Protein AF-A0ABD0RIC8-F1 (afdb_monomer)

pLDDT: mean 79.2, std 15.8, range [41.44, 94.81]

Structure (mmCIF, N/CA/C/O backbone):
data_AF-A0ABD0RIC8-F1
#
_entry.id   AF-A0ABD0RIC8-F1
#
loop_
_atom_site.group_PDB
_atom_site.id
_atom_site.type_symbol
_atom_site.label_atom_id
_atom_site.label_alt_id
_atom_site.label_comp_id
_atom_site.label_asym_id
_atom_site.label_entity_id
_atom_site.label_seq_id
_atom_site.pdbx_PDB_ins_code
_atom_site.Cartn_x
_atom_site.Cartn_y
_atom_site.Cartn_z
_atom_site.occupancy
_atom_site.B_iso_or_equiv
_atom_site.auth_seq_id
_atom_site.auth_comp_id
_atom_site.auth_asym_id
_atom_site.auth_atom_id
_atom_site.pdbx_PDB_model_num
ATOM 1 N N . GLY A 1 1 ? 30.528 -53.469 5.461 1.00 41.44 1 GLY A N 1
ATOM 2 C CA . GLY A 1 1 ? 29.804 -52.352 6.082 1.00 41.44 1 GLY A CA 1
ATOM 3 C C . GLY A 1 1 ? 29.341 -51.463 4.965 1.00 41.44 1 GLY A C 1
ATOM 4 O O . GLY A 1 1 ? 30.180 -50.984 4.223 1.00 41.44 1 GLY A O 1
ATOM 5 N N . THR A 1 2 ? 28.037 -51.362 4.757 1.00 42.50 2 THR A N 1
ATOM 6 C CA . THR A 1 2 ? 27.454 -50.457 3.765 1.00 42.50 2 THR A CA 1
ATOM 7 C C . THR A 1 2 ? 26.945 -49.245 4.526 1.00 42.50 2 THR A C 1
ATOM 9 O O . THR A 1 2 ? 26.012 -49.362 5.318 1.00 42.50 2 THR A O 1
ATOM 12 N N . GLU A 1 3 ? 27.630 -48.119 4.352 1.00 46.31 3 GLU A N 1
ATOM 13 C CA . GLU A 1 3 ? 27.246 -46.825 4.905 1.00 46.31 3 GLU A CA 1
ATOM 14 C C . GLU A 1 3 ? 25.961 -46.352 4.216 1.00 46.31 3 GLU A C 1
ATOM 16 O O . GLU A 1 3 ? 25.922 -46.142 3.002 1.00 46.31 3 GLU A O 1
ATOM 21 N N . PHE A 1 4 ? 24.891 -46.237 5.000 1.00 49.22 4 PHE A N 1
ATOM 22 C CA . PHE A 1 4 ? 23.639 -45.626 4.582 1.00 49.22 4 PHE A CA 1
ATOM 23 C C . PHE A 1 4 ? 23.833 -44.112 4.608 1.00 49.22 4 PHE A C 1
ATOM 25 O O . PHE A 1 4 ? 24.014 -43.507 5.663 1.00 49.22 4 PHE A O 1
ATOM 32 N N . LYS A 1 5 ? 23.863 -43.523 3.414 1.00 58.06 5 LYS A N 1
ATOM 33 C CA . LYS A 1 5 ? 23.981 -42.087 3.195 1.00 58.06 5 LYS A CA 1
ATOM 34 C C . LYS A 1 5 ? 22.674 -41.421 3.631 1.00 58.06 5 LYS A C 1
ATOM 36 O O . LYS A 1 5 ? 21.603 -41.849 3.206 1.00 58.06 5 LYS A O 1
ATOM 41 N N . GLY A 1 6 ? 22.814 -40.434 4.515 1.00 52.38 6 GLY A N 1
ATOM 42 C CA . GLY A 1 6 ? 21.736 -39.690 5.154 1.00 52.38 6 GLY A CA 1
ATOM 43 C C . GLY A 1 6 ? 20.692 -39.181 4.169 1.00 52.38 6 GLY A C 1
ATOM 44 O O . GLY A 1 6 ? 21.013 -38.731 3.069 1.00 52.38 6 GLY A O 1
ATOM 45 N N . GLY A 1 7 ? 19.444 -39.290 4.598 1.00 56.59 7 GLY A N 1
ATOM 46 C CA . GLY A 1 7 ? 18.300 -38.705 3.939 1.00 56.59 7 GLY A CA 1
ATOM 47 C C . GLY A 1 7 ? 17.522 -37.871 4.942 1.00 56.59 7 GLY A C 1
ATOM 48 O O . GLY A 1 7 ? 17.377 -38.271 6.098 1.00 56.59 7 GLY A O 1
ATOM 49 N N . VAL A 1 8 ? 16.964 -36.791 4.403 1.00 52.38 8 VAL A N 1
ATOM 50 C CA . VAL A 1 8 ? 15.914 -35.936 4.962 1.00 52.38 8 VAL A CA 1
ATOM 51 C C . VAL A 1 8 ? 16.400 -34.793 5.858 1.00 52.38 8 VAL A C 1
ATOM 53 O O . VAL A 1 8 ? 16.106 -34.749 7.044 1.00 52.38 8 VAL A O 1
ATOM 56 N N . GLU A 1 9 ? 17.072 -33.833 5.224 1.00 53.25 9 GLU A N 1
ATOM 57 C CA . GLU A 1 9 ? 17.050 -32.408 5.588 1.00 53.25 9 GLU A CA 1
ATOM 58 C C . GLU A 1 9 ? 16.898 -31.616 4.274 1.00 53.25 9 GLU A C 1
ATOM 60 O O . GLU A 1 9 ? 17.853 -31.100 3.710 1.00 53.25 9 GLU A O 1
ATOM 65 N N . GLU A 1 10 ? 15.692 -31.663 3.709 1.00 47.66 10 GLU A N 1
ATOM 66 C CA . GLU A 1 10 ? 15.188 -30.766 2.656 1.00 47.66 10 GLU A CA 1
ATOM 67 C C . GLU A 1 10 ? 13.710 -30.517 3.046 1.00 47.66 10 GLU A C 1
ATOM 69 O O . GLU A 1 10 ? 12.799 -31.165 2.544 1.00 47.66 10 GLU A O 1
ATOM 74 N N . GLU A 1 11 ? 13.439 -29.989 4.244 1.00 45.56 11 GLU A N 1
ATOM 75 C CA . GLU A 1 11 ? 13.348 -28.547 4.530 1.00 45.56 11 GLU A CA 1
ATOM 76 C C . GLU A 1 11 ? 12.371 -27.838 3.572 1.00 45.56 11 GLU A C 1
ATOM 78 O O . GLU A 1 11 ? 12.767 -27.273 2.566 1.00 45.56 11 GLU A O 1
ATOM 83 N N . GLU A 1 12 ? 11.069 -27.979 3.851 1.00 47.91 12 GLU A N 1
ATOM 84 C CA . GLU A 1 12 ? 10.043 -26.920 3.990 1.00 47.91 12 GLU A CA 1
ATOM 85 C C . GLU A 1 12 ? 10.106 -25.620 3.130 1.00 47.91 12 GLU A C 1
ATOM 87 O O . GLU A 1 12 ? 9.528 -24.609 3.523 1.00 47.91 12 GLU A O 1
ATOM 92 N N . GLU A 1 13 ? 10.736 -25.594 1.950 1.00 48.06 13 GLU A N 1
ATOM 93 C CA . GLU A 1 13 ? 10.890 -24.368 1.134 1.00 48.06 13 GLU A CA 1
ATOM 94 C C . GLU A 1 13 ? 9.837 -24.177 0.017 1.00 48.06 13 GLU A C 1
ATOM 96 O O . GLU A 1 13 ? 9.842 -23.152 -0.668 1.00 48.06 13 GLU A O 1
ATOM 101 N N . GLU A 1 14 ? 8.895 -25.107 -0.176 1.00 50.50 14 GLU A N 1
ATOM 102 C CA . GLU A 1 14 ? 7.957 -25.062 -1.318 1.00 50.50 14 GLU A CA 1
ATOM 103 C C . GLU A 1 14 ? 6.569 -24.445 -1.033 1.00 50.50 14 GLU A C 1
ATOM 105 O O . GLU A 1 14 ? 5.762 -24.310 -1.954 1.00 50.50 14 GLU A O 1
ATOM 110 N N . GLU A 1 15 ? 6.260 -24.007 0.194 1.00 50.75 15 GLU A N 1
ATOM 111 C CA . GLU A 1 15 ? 4.903 -23.514 0.531 1.00 50.75 15 GLU A CA 1
ATOM 112 C C . GLU A 1 15 ? 4.683 -21.998 0.382 1.00 50.75 15 GLU A C 1
ATOM 114 O O . GLU A 1 15 ? 3.566 -21.509 0.547 1.00 50.75 15 GLU A O 1
ATOM 119 N N . ASP A 1 16 ? 5.695 -21.232 -0.023 1.00 54.12 16 ASP A N 1
ATOM 120 C CA . ASP A 1 16 ? 5.584 -19.778 -0.201 1.00 54.12 16 ASP A CA 1
ATOM 121 C C . ASP A 1 16 ? 5.801 -19.355 -1.664 1.00 54.12 16 ASP A C 1
ATOM 123 O O . ASP A 1 16 ? 6.367 -18.298 -1.962 1.00 54.12 16 ASP A O 1
ATOM 127 N N . MET A 1 17 ? 5.300 -20.155 -2.612 1.00 52.97 17 MET A N 1
ATOM 128 C CA . MET A 1 17 ? 5.112 -19.734 -4.005 1.00 52.97 17 MET A CA 1
ATOM 129 C C . MET A 1 17 ? 3.952 -18.728 -4.085 1.00 52.97 17 MET A C 1
ATOM 131 O O . MET A 1 17 ? 2.939 -18.942 -4.747 1.00 52.97 17 MET A O 1
ATOM 135 N N . ALA A 1 18 ? 4.071 -17.605 -3.376 1.00 60.97 18 ALA A N 1
ATOM 136 C CA . ALA A 1 18 ? 3.228 -16.456 -3.636 1.00 60.97 18 ALA A CA 1
ATOM 137 C C . ALA A 1 18 ? 3.444 -16.092 -5.105 1.00 60.97 18 ALA A C 1
ATOM 139 O O . ALA A 1 18 ? 4.568 -15.785 -5.503 1.00 60.97 18 ALA A O 1
ATOM 140 N N . ASP A 1 19 ? 2.382 -16.169 -5.904 1.00 68.50 19 ASP A N 1
ATOM 141 C CA . ASP A 1 19 ? 2.402 -15.779 -7.305 1.00 68.50 19 ASP A CA 1
ATOM 142 C C . ASP A 1 19 ? 2.889 -14.327 -7.412 1.00 68.50 19 ASP A C 1
ATOM 144 O O . ASP A 1 19 ? 2.130 -13.375 -7.239 1.00 68.50 19 ASP A O 1
ATOM 148 N N . LEU A 1 20 ? 4.188 -14.142 -7.663 1.00 73.19 20 LEU A N 1
ATOM 149 C CA . LEU A 1 20 ? 4.808 -12.821 -7.709 1.00 73.19 20 LEU A CA 1
ATOM 150 C C . LEU A 1 20 ? 4.245 -11.979 -8.862 1.00 73.19 20 LEU A C 1
ATOM 152 O O . LEU A 1 20 ? 4.460 -10.764 -8.890 1.00 73.19 20 LEU A O 1
ATOM 156 N N . SER A 1 21 ? 3.498 -12.592 -9.790 1.00 79.12 21 SER A N 1
ATOM 157 C CA . SER A 1 21 ? 2.805 -11.892 -10.865 1.00 79.12 21 SER A CA 1
ATOM 158 C C . SER A 1 21 ? 1.764 -10.900 -10.334 1.00 79.12 21 SER A C 1
ATOM 160 O O . SER A 1 21 ? 1.618 -9.816 -10.905 1.00 79.12 21 SER A O 1
ATOM 162 N N . VAL A 1 22 ? 1.137 -11.169 -9.177 1.00 81.44 22 VAL A N 1
ATOM 163 C CA . VAL A 1 22 ? 0.178 -10.232 -8.557 1.00 81.44 22 VAL A CA 1
ATOM 164 C C . VAL A 1 22 ? 0.851 -8.908 -8.209 1.00 81.44 22 VAL A C 1
ATOM 166 O O . VAL A 1 22 ? 0.261 -7.831 -8.339 1.00 81.44 22 VAL A O 1
ATOM 169 N N . PHE A 1 23 ? 2.138 -8.979 -7.860 1.00 83.31 23 PHE A N 1
ATOM 170 C CA . PHE A 1 23 ? 2.949 -7.818 -7.560 1.00 83.31 23 PHE A CA 1
ATOM 171 C C . PHE A 1 23 ? 3.470 -7.111 -8.795 1.00 83.31 23 PHE A C 1
ATOM 173 O O . PHE A 1 23 ? 4.016 -6.031 -8.627 1.00 83.31 23 PHE A O 1
ATOM 180 N N . GLN A 1 24 ? 3.332 -7.648 -10.011 1.00 81.25 24 GLN A N 1
ATOM 181 C CA . GLN A 1 24 ? 3.799 -7.005 -11.246 1.00 81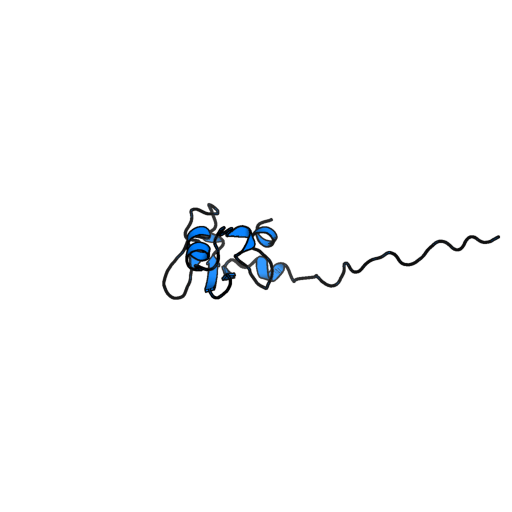.25 24 GLN A CA 1
ATOM 182 C C . GLN A 1 24 ? 2.828 -5.941 -11.761 1.00 81.25 24 GLN A C 1
ATOM 184 O O . GLN A 1 24 ? 3.255 -5.015 -12.453 1.00 81.25 24 GLN A O 1
ATOM 189 N N . THR A 1 25 ? 1.566 -5.994 -11.339 1.00 87.00 25 THR A N 1
ATOM 190 C CA . THR A 1 25 ? 0.520 -5.056 -11.755 1.00 87.00 25 THR A CA 1
ATOM 191 C C . THR A 1 25 ? 0.894 -3.585 -11.470 1.00 87.00 25 THR A C 1
ATOM 193 O O . THR A 1 25 ? 1.655 -3.288 -10.540 1.00 87.00 25 THR A O 1
ATOM 196 N N . PRO A 1 26 ? 0.408 -2.619 -12.278 1.00 87.75 26 PRO A N 1
ATOM 197 C CA . PRO A 1 26 ? 0.730 -1.197 -12.107 1.00 87.75 26 PRO A CA 1
ATOM 198 C C . PRO A 1 26 ? 0.112 -0.582 -10.843 1.00 87.75 26 PRO A C 1
ATOM 200 O O . PRO A 1 26 ? 0.543 0.488 -10.405 1.00 87.75 26 PRO A O 1
ATOM 203 N N . SER A 1 27 ? -0.889 -1.244 -10.267 1.00 91.25 27 SER A N 1
ATOM 204 C CA . SER A 1 27 ? -1.618 -0.834 -9.074 1.00 91.25 27 SER A CA 1
ATOM 205 C C . SER A 1 27 ? -1.735 -2.014 -8.118 1.00 91.25 27 SER A C 1
ATOM 207 O O . SER A 1 27 ? -2.321 -3.031 -8.473 1.00 91.25 27 SER A O 1
ATOM 209 N N . LEU A 1 28 ? -1.212 -1.858 -6.909 1.00 91.75 28 LEU A N 1
ATOM 210 C CA . LEU A 1 28 ? -1.160 -2.892 -5.889 1.00 91.75 28 LEU A CA 1
ATOM 211 C C . LEU A 1 28 ? -2.107 -2.541 -4.741 1.00 91.75 28 LEU A C 1
ATOM 213 O O . LEU A 1 28 ? -1.963 -1.455 -4.174 1.00 91.75 28 LEU A O 1
ATOM 217 N N . PRO A 1 29 ? -3.061 -3.409 -4.372 1.00 93.50 29 PRO A N 1
ATOM 218 C CA . PRO A 1 29 ? -3.859 -3.189 -3.176 1.00 93.50 29 PRO A CA 1
ATOM 219 C C . PRO A 1 29 ? -2.946 -3.275 -1.952 1.00 93.50 29 PRO A C 1
ATOM 221 O O . PRO A 1 29 ? -2.218 -4.247 -1.768 1.00 93.50 29 PRO A O 1
ATOM 224 N N . VAL A 1 30 ? -2.965 -2.238 -1.126 1.00 93.19 30 VAL A N 1
ATOM 225 C CA . VAL A 1 30 ? -2.150 -2.152 0.080 1.00 93.19 30 VAL A CA 1
ATOM 226 C C . VAL A 1 30 ? -3.024 -1.987 1.309 1.00 93.19 30 VAL A C 1
ATOM 228 O O . VAL A 1 30 ? -4.068 -1.338 1.270 1.00 93.19 30 VAL A O 1
ATOM 231 N N . THR A 1 31 ? -2.574 -2.543 2.420 1.00 93.81 31 THR A N 1
ATOM 232 C CA . THR A 1 31 ? -3.196 -2.390 3.728 1.00 93.81 31 THR A CA 1
ATOM 233 C C . THR A 1 31 ? -2.145 -1.997 4.756 1.00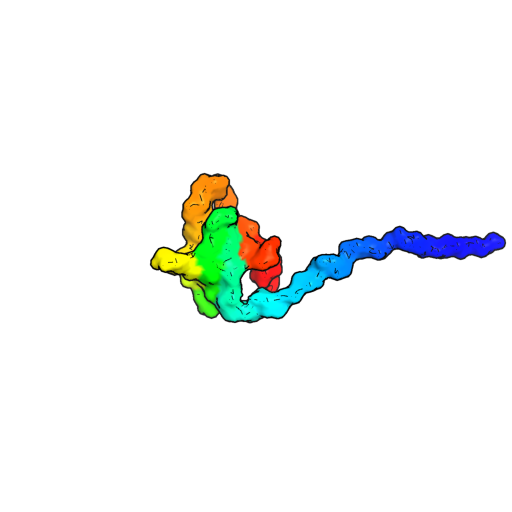 93.81 31 THR A C 1
ATOM 235 O O . THR A 1 31 ? -0.962 -2.304 4.606 1.00 93.81 31 THR A O 1
ATOM 238 N N . CYS A 1 32 ? -2.559 -1.271 5.786 1.00 92.31 32 CYS A N 1
ATOM 239 C CA . CYS A 1 32 ? -1.717 -0.927 6.924 1.00 92.31 32 CYS A CA 1
ATOM 240 C C . CYS A 1 32 ? -2.574 -0.994 8.182 1.00 92.31 32 CYS A C 1
ATOM 242 O O . CYS A 1 32 ? -3.413 -0.126 8.389 1.00 92.31 32 CYS A O 1
ATOM 244 N N . VAL A 1 33 ? -2.390 -2.045 8.986 1.00 89.38 33 VAL A N 1
ATOM 245 C CA . VAL A 1 33 ? -3.200 -2.333 10.184 1.00 89.38 33 VAL A CA 1
ATOM 246 C C . VAL A 1 33 ? -4.702 -2.368 9.862 1.00 89.38 33 VAL A C 1
ATOM 248 O O . VAL A 1 33 ? -5.192 -3.410 9.432 1.00 89.38 33 VAL A O 1
ATOM 251 N N . SER A 1 34 ? -5.420 -1.255 10.036 1.00 89.31 34 SER A N 1
ATOM 252 C CA . SER A 1 34 ? -6.849 -1.119 9.731 1.00 89.31 34 SER A CA 1
ATOM 253 C C . SER A 1 34 ? -7.134 -0.357 8.429 1.00 89.31 34 SER A C 1
ATOM 255 O O . SER A 1 34 ? -8.240 -0.416 7.890 1.00 89.31 34 SER A O 1
ATOM 257 N N . LEU A 1 35 ? -6.132 0.337 7.890 1.00 90.50 35 LEU A N 1
ATOM 258 C CA . LEU A 1 35 ? -6.241 1.156 6.693 1.00 90.50 35 LEU A CA 1
ATOM 259 C C . LEU A 1 35 ? -6.119 0.314 5.430 1.00 90.50 35 LEU A C 1
ATOM 261 O O . LEU A 1 35 ? -5.311 -0.613 5.340 1.00 90.50 35 LEU A O 1
ATOM 265 N N . THR A 1 36 ? -6.869 0.704 4.407 1.00 93.31 36 THR A N 1
ATOM 266 C CA . THR A 1 36 ? -6.807 0.102 3.076 1.00 93.31 36 THR A CA 1
ATOM 267 C C . THR A 1 36 ? -6.563 1.178 2.024 1.00 93.31 36 THR A C 1
ATOM 269 O O . THR A 1 36 ? -6.959 2.337 2.164 1.00 93.31 36 THR A O 1
ATOM 272 N N . GLY A 1 37 ? -5.850 0.812 0.966 1.00 94.06 37 GLY A N 1
ATOM 273 C CA . GLY A 1 37 ? -5.518 1.713 -0.123 1.00 94.06 37 GLY A CA 1
ATOM 274 C C . GLY A 1 37 ? -5.023 0.964 -1.350 1.00 94.06 37 GLY A C 1
ATOM 275 O O . GLY A 1 37 ? -4.945 -0.259 -1.392 1.00 94.06 37 GLY A O 1
ATOM 276 N N . THR A 1 38 ? -4.683 1.706 -2.393 1.00 94.81 38 THR A N 1
ATOM 277 C CA . THR A 1 38 ? -4.084 1.160 -3.614 1.00 94.81 38 THR A CA 1
ATOM 278 C C . THR A 1 38 ? -2.829 1.947 -3.952 1.00 94.81 38 THR A C 1
ATOM 280 O O . THR A 1 38 ? -2.888 3.156 -4.170 1.00 94.81 38 THR A O 1
ATOM 283 N N . LEU A 1 39 ? -1.686 1.270 -3.996 1.00 92.06 39 LEU A N 1
ATOM 284 C CA . LEU A 1 39 ? -0.402 1.830 -4.389 1.00 92.06 39 LEU A CA 1
ATOM 285 C C . LEU A 1 39 ? -0.249 1.782 -5.906 1.00 92.06 39 LEU A C 1
ATOM 287 O O . LEU A 1 39 ? -0.283 0.721 -6.514 1.00 92.06 39 LEU A O 1
ATOM 291 N N . TYR A 1 40 ? -0.013 2.930 -6.525 1.00 90.75 40 TYR A N 1
ATOM 292 C CA . TYR A 1 40 ? 0.208 3.052 -7.960 1.00 90.75 40 TYR A CA 1
ATOM 293 C C . TYR A 1 40 ? 1.700 3.146 -8.247 1.00 90.75 40 TYR A C 1
ATOM 295 O O . TYR A 1 40 ? 2.332 4.166 -7.968 1.00 90.75 40 TYR A O 1
ATOM 303 N N . LYS A 1 41 ? 2.263 2.111 -8.872 1.00 85.50 41 LYS A N 1
ATOM 304 C CA . LYS A 1 41 ? 3.693 2.036 -9.191 1.00 85.50 41 LYS A CA 1
ATOM 305 C C . LYS A 1 41 ? 4.166 3.149 -10.115 1.00 85.50 41 LYS A C 1
ATOM 307 O O . LYS A 1 41 ? 5.243 3.692 -9.918 1.00 85.50 41 LYS A O 1
ATOM 312 N N . ASN A 1 42 ? 3.327 3.552 -11.069 1.00 84.81 42 ASN A N 1
ATOM 313 C CA . ASN A 1 42 ? 3.637 4.667 -11.969 1.00 84.81 42 ASN A CA 1
ATOM 314 C C . ASN A 1 42 ? 3.802 6.004 -11.208 1.00 84.81 42 ASN A C 1
ATOM 316 O O . ASN A 1 42 ? 4.519 6.900 -11.634 1.00 84.81 42 ASN A O 1
ATOM 320 N N . ARG A 1 43 ? 3.157 6.142 -10.040 1.00 84.88 43 ARG A N 1
ATOM 321 C CA . ARG A 1 43 ? 3.345 7.277 -9.116 1.00 84.88 43 ARG A CA 1
ATOM 322 C C . ARG A 1 43 ? 4.447 7.008 -8.085 1.00 84.88 43 ARG A C 1
ATOM 324 O O . ARG A 1 43 ? 4.970 7.946 -7.488 1.00 84.88 43 ARG A O 1
ATOM 331 N N . PHE A 1 44 ? 4.818 5.745 -7.888 1.00 79.69 44 PHE A N 1
ATOM 332 C CA . PHE A 1 44 ? 5.892 5.277 -7.014 1.00 79.69 44 PHE A CA 1
ATOM 333 C C . PHE A 1 44 ? 7.279 5.472 -7.659 1.00 79.69 44 PHE A C 1
ATOM 335 O O . PHE A 1 44 ? 8.115 4.578 -7.6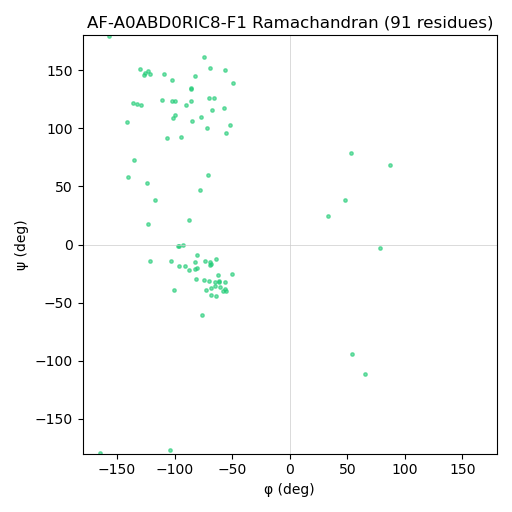75 1.00 79.69 44 PHE A O 1
ATOM 342 N N . ALA A 1 45 ? 7.535 6.655 -8.218 1.00 65.06 45 ALA A N 1
ATOM 343 C CA . ALA A 1 45 ? 8.792 6.956 -8.906 1.00 65.06 45 ALA A CA 1
ATOM 344 C C . ALA A 1 45 ? 9.888 7.481 -7.957 1.00 65.06 45 ALA A C 1
ATOM 346 O O . ALA A 1 45 ? 11.071 7.400 -8.268 1.00 65.06 45 ALA A O 1
ATOM 347 N N . SER A 1 46 ? 9.516 8.020 -6.787 1.00 64.75 46 SER A N 1
ATOM 348 C CA . SER A 1 46 ? 10.460 8.643 -5.836 1.00 64.75 46 SER A CA 1
ATOM 349 C C . SER A 1 46 ? 10.440 8.020 -4.435 1.00 64.75 46 SER A C 1
ATOM 351 O O . SER A 1 46 ? 10.898 8.642 -3.474 1.00 64.75 46 SER A O 1
ATOM 353 N N . GLY A 1 47 ? 9.891 6.811 -4.287 1.00 68.75 47 GLY A N 1
ATOM 354 C CA . GLY A 1 47 ? 9.799 6.127 -2.996 1.00 68.75 47 GLY A CA 1
ATOM 355 C C . GLY A 1 47 ? 8.880 6.856 -2.011 1.00 68.75 47 GLY A C 1
ATOM 356 O O . GLY A 1 47 ? 7.671 6.899 -2.214 1.00 68.75 47 GLY A O 1
ATOM 357 N N . SER A 1 48 ? 9.442 7.431 -0.940 1.00 66.69 48 SER A N 1
ATOM 358 C CA . SER A 1 48 ? 8.671 7.943 0.207 1.00 66.69 48 SER A CA 1
ATOM 359 C C . SER A 1 48 ? 8.074 9.345 0.033 1.00 66.69 48 SER A C 1
ATOM 361 O O . SER A 1 48 ? 7.190 9.728 0.793 1.00 66.69 48 SER A O 1
ATOM 363 N N . ARG A 1 49 ? 8.528 10.122 -0.961 1.00 70.50 49 ARG A N 1
ATOM 364 C CA . ARG A 1 49 ? 8.113 11.530 -1.137 1.00 70.50 49 ARG A CA 1
ATOM 365 C C . ARG A 1 49 ? 6.966 11.728 -2.128 1.00 70.50 49 ARG A C 1
ATOM 367 O O . ARG A 1 49 ? 6.325 12.775 -2.125 1.00 70.50 49 ARG A O 1
ATOM 374 N N . GLY A 1 50 ? 6.715 10.742 -2.986 1.00 82.94 50 GLY A N 1
ATOM 375 C CA . GLY A 1 50 ? 5.640 10.794 -3.972 1.00 82.94 50 GLY A CA 1
ATOM 376 C C . GLY A 1 50 ? 4.319 10.325 -3.373 1.00 82.94 50 GLY A C 1
ATOM 377 O O . GLY A 1 50 ? 4.268 9.288 -2.715 1.00 82.94 50 GLY A O 1
ATOM 378 N N . LYS A 1 51 ? 3.233 11.059 -3.631 1.00 90.06 51 LYS A N 1
ATOM 379 C CA . LYS A 1 51 ? 1.883 10.577 -3.322 1.00 90.06 51 LYS A CA 1
ATOM 380 C C . LYS A 1 51 ? 1.510 9.473 -4.304 1.00 90.06 51 LYS A C 1
ATOM 382 O O . LYS A 1 51 ? 1.164 9.743 -5.455 1.00 90.06 51 LYS A O 1
ATOM 387 N N . CYS A 1 52 ? 1.627 8.236 -3.847 1.00 91.62 52 CYS A N 1
ATOM 388 C CA . CYS A 1 52 ? 1.478 7.037 -4.664 1.00 91.62 52 CYS A CA 1
ATOM 389 C C . CYS A 1 52 ? 0.373 6.105 -4.169 1.00 91.62 52 CYS A C 1
ATOM 391 O O . CYS A 1 52 ? -0.024 5.222 -4.920 1.00 91.62 52 CYS A O 1
ATOM 393 N N . ILE A 1 53 ? -0.131 6.289 -2.948 1.00 92.69 53 ILE A N 1
ATOM 394 C CA . ILE A 1 53 ? -1.201 5.468 -2.379 1.00 92.69 53 ILE A CA 1
ATOM 395 C C . ILE A 1 53 ? -2.503 6.255 -2.473 1.00 92.69 53 ILE A C 1
ATOM 397 O O . ILE A 1 53 ? -2.581 7.380 -1.987 1.00 92.69 53 ILE A O 1
ATOM 401 N N . ARG A 1 54 ? -3.525 5.692 -3.114 1.00 94.00 54 ARG A N 1
ATOM 402 C CA . ARG A 1 54 ? -4.880 6.244 -3.131 1.00 94.00 54 ARG A CA 1
ATOM 403 C C . ARG A 1 54 ? -5.728 5.492 -2.117 1.00 94.00 54 ARG A C 1
ATOM 405 O O . ARG A 1 54 ? -5.855 4.277 -2.225 1.00 94.00 54 ARG A O 1
ATOM 412 N N . THR A 1 55 ? -6.325 6.214 -1.181 1.00 92.31 55 THR A N 1
ATOM 413 C CA . THR A 1 55 ? -7.412 5.700 -0.341 1.00 92.31 55 THR A CA 1
ATOM 414 C C . THR A 1 55 ? -8.743 6.276 -0.829 1.00 92.31 55 THR A C 1
ATOM 416 O O . THR A 1 55 ? -8.790 7.003 -1.832 1.00 92.31 55 THR A O 1
ATOM 419 N N . GLU A 1 56 ? -9.837 5.963 -0.140 1.00 89.75 56 GLU A N 1
ATOM 420 C CA . GLU A 1 56 ? -11.162 6.507 -0.457 1.00 89.75 56 GLU A CA 1
ATOM 421 C C . GLU A 1 56 ? -11.167 8.044 -0.411 1.00 89.75 56 GLU A C 1
ATOM 423 O O . GLU A 1 56 ? -11.678 8.703 -1.318 1.00 89.75 56 GLU A O 1
ATOM 428 N N . GLU A 1 57 ? -10.475 8.626 0.568 1.00 88.12 57 GLU A N 1
ATOM 429 C CA . GLU A 1 57 ? -10.432 10.070 0.779 1.00 88.12 57 GLU A CA 1
ATOM 430 C C . GLU A 1 57 ? -9.524 10.781 -0.236 1.00 88.12 57 GLU A C 1
ATOM 432 O O . GLU A 1 57 ? -9.949 11.653 -1.004 1.00 88.12 57 GLU A O 1
ATOM 437 N N . ARG A 1 58 ? -8.230 10.434 -0.249 1.00 91.69 58 ARG A N 1
ATOM 438 C CA . ARG A 1 58 ? -7.209 11.202 -0.973 1.00 91.69 58 ARG A CA 1
ATOM 439 C C . ARG A 1 58 ? -5.973 10.380 -1.322 1.00 91.69 58 ARG A C 1
ATOM 441 O O . ARG A 1 58 ? -5.872 9.189 -1.051 1.00 91.69 58 ARG A O 1
ATOM 448 N N . TRP A 1 59 ? -5.039 11.046 -1.993 1.00 92.06 59 TRP A N 1
ATOM 449 C CA . TRP A 1 59 ? -3.713 10.507 -2.256 1.00 92.06 59 TRP A CA 1
ATOM 450 C C . TRP A 1 59 ? -2.775 10.790 -1.081 1.00 92.06 59 TRP A C 1
ATOM 452 O O . TRP A 1 59 ? -2.692 11.933 -0.623 1.00 92.06 59 TRP A O 1
ATOM 462 N N . PHE A 1 60 ? -2.038 9.763 -0.678 1.00 91.62 60 PHE A N 1
ATOM 463 C CA . PHE A 1 60 ? -1.088 9.749 0.424 1.00 91.62 60 PHE A CA 1
ATOM 464 C C . PHE A 1 60 ? 0.297 9.323 -0.063 1.00 91.62 60 PHE A C 1
ATOM 466 O O . PHE A 1 60 ? 0.443 8.548 -1.020 1.00 91.62 60 PHE A O 1
ATOM 473 N N . THR A 1 61 ? 1.331 9.837 0.596 1.00 91.25 61 THR A N 1
ATOM 474 C CA . THR A 1 61 ? 2.661 9.222 0.537 1.00 91.25 61 THR A CA 1
ATOM 475 C C . THR A 1 61 ? 2.687 7.947 1.391 1.00 91.25 61 THR A C 1
ATOM 477 O O . THR A 1 61 ? 1.837 7.783 2.270 1.00 91.25 61 THR A O 1
ATOM 480 N N . PRO A 1 62 ? 3.656 7.037 1.185 1.00 90.44 62 PRO A N 1
ATOM 481 C CA . PRO A 1 62 ? 3.800 5.857 2.036 1.00 90.44 62 PRO A CA 1
ATOM 482 C C . PRO A 1 62 ? 3.930 6.216 3.521 1.00 90.44 62 PRO A C 1
ATOM 484 O O . PRO A 1 62 ? 3.331 5.569 4.370 1.00 90.44 62 PRO A O 1
ATOM 487 N N . GLU A 1 63 ? 4.669 7.284 3.835 1.00 89.75 63 GLU A N 1
ATOM 488 C CA . GLU A 1 63 ? 4.826 7.760 5.212 1.00 89.75 63 GLU A CA 1
ATOM 489 C C . GLU A 1 63 ? 3.531 8.345 5.780 1.00 89.75 63 GLU A C 1
ATOM 491 O O . GLU A 1 63 ? 3.193 8.062 6.924 1.00 89.75 63 GLU A O 1
ATOM 496 N N . GLU A 1 64 ? 2.796 9.154 5.008 1.00 90.19 64 GLU A N 1
ATOM 497 C CA . GLU A 1 64 ? 1.519 9.712 5.470 1.00 90.19 64 GLU A CA 1
ATOM 498 C C . GLU A 1 64 ? 0.471 8.616 5.698 1.00 90.19 64 GLU A C 1
ATOM 500 O O . GLU A 1 64 ? -0.313 8.720 6.636 1.00 90.19 64 GLU A O 1
ATOM 505 N N . PHE A 1 65 ? 0.468 7.572 4.864 1.00 91.00 65 PHE A N 1
ATOM 506 C CA . PHE A 1 65 ? -0.454 6.446 4.998 1.00 91.00 65 PHE A CA 1
ATOM 507 C C . PHE A 1 65 ? -0.222 5.679 6.302 1.00 91.00 65 PHE A C 1
ATOM 509 O O . PHE A 1 65 ? -1.168 5.411 7.029 1.00 91.00 65 PHE A O 1
ATOM 516 N N . VAL A 1 66 ? 1.034 5.407 6.660 1.00 90.81 66 VAL A N 1
ATOM 517 C CA . VAL A 1 66 ? 1.358 4.778 7.950 1.00 90.81 66 VAL A CA 1
ATOM 518 C C . VAL A 1 66 ? 1.070 5.706 9.127 1.00 90.81 66 VAL A C 1
ATOM 520 O O . VAL A 1 66 ? 0.559 5.261 10.146 1.00 90.81 66 VAL A O 1
ATOM 523 N N . LYS A 1 67 ? 1.326 7.011 8.980 1.00 88.94 67 LYS A N 1
ATOM 524 C CA . LYS A 1 67 ? 1.018 8.013 10.013 1.00 88.94 67 LYS A CA 1
ATOM 525 C C . LYS A 1 67 ? -0.479 8.236 10.241 1.00 88.94 67 LYS A C 1
ATOM 527 O O . LYS A 1 67 ? -0.827 8.841 11.251 1.00 88.94 67 LYS A O 1
ATOM 532 N N . GLN A 1 68 ? -1.358 7.815 9.325 1.00 88.88 68 GLN A N 1
ATOM 533 C CA . GLN A 1 68 ? -2.800 7.831 9.595 1.00 88.88 68 GLN A CA 1
ATOM 534 C C . GLN A 1 68 ? -3.160 6.865 10.725 1.00 88.88 68 GLN A C 1
ATOM 536 O O . GLN A 1 68 ? -4.088 7.144 11.482 1.00 88.88 68 GLN A O 1
ATOM 541 N N . GLU A 1 69 ? -2.425 5.762 10.851 1.00 86.75 69 GLU A N 1
ATOM 542 C CA . GLU A 1 69 ? -2.642 4.783 11.900 1.00 86.75 69 GLU A CA 1
ATOM 543 C C . GLU A 1 69 ? -1.901 5.210 13.175 1.00 86.75 69 GLU A C 1
ATOM 545 O O . GLU A 1 69 ? -0.677 5.123 13.282 1.00 86.75 69 GLU A O 1
ATOM 550 N N . GLN A 1 70 ? -2.655 5.678 14.170 1.00 83.12 70 GLN A N 1
ATOM 551 C CA . GLN A 1 70 ? -2.093 6.204 15.422 1.00 83.12 70 GLN A CA 1
ATOM 552 C C . GLN A 1 70 ? -1.460 5.113 16.292 1.00 83.12 70 GLN A C 1
ATOM 554 O O . GLN A 1 70 ? -0.706 5.423 17.213 1.00 83.12 70 GLN A O 1
ATOM 559 N N . THR A 1 71 ? -1.747 3.838 16.011 1.00 84.56 71 THR A N 1
ATOM 560 C CA . THR A 1 71 ? -1.138 2.709 16.723 1.00 84.56 71 THR A CA 1
ATOM 561 C C . THR A 1 71 ? 0.322 2.481 16.332 1.00 84.56 71 THR A C 1
ATOM 563 O O . THR A 1 71 ? 1.021 1.736 17.016 1.00 84.56 71 THR A O 1
ATOM 566 N N . LEU A 1 72 ? 0.795 3.085 15.236 1.00 83.06 72 LEU A N 1
ATOM 567 C CA . LEU A 1 72 ? 2.157 2.914 14.736 1.00 83.06 72 LEU A CA 1
ATOM 568 C C . LEU A 1 72 ? 3.066 4.026 15.266 1.00 83.06 72 LEU A C 1
ATOM 570 O O . LEU A 1 72 ? 3.197 5.097 14.677 1.00 83.06 72 LEU A O 1
ATOM 574 N N . THR A 1 73 ? 3.722 3.754 16.395 1.00 76.50 73 THR A N 1
ATOM 575 C CA . THR A 1 73 ? 4.625 4.702 17.068 1.00 76.50 73 THR A CA 1
ATOM 576 C C . THR A 1 73 ? 5.930 4.936 16.299 1.00 76.50 73 THR A C 1
ATOM 578 O O . THR A 1 73 ? 6.474 6.036 16.343 1.00 76.50 73 THR A O 1
ATOM 581 N N . ASP A 1 74 ? 6.415 3.921 15.574 1.00 75.94 74 ASP A N 1
ATOM 582 C CA . ASP A 1 74 ? 7.646 3.955 14.765 1.00 75.94 74 ASP A CA 1
ATOM 583 C C . ASP A 1 74 ? 7.332 3.575 13.309 1.00 75.94 74 ASP A C 1
ATOM 585 O O . ASP A 1 74 ? 7.875 2.626 12.746 1.00 75.94 74 ASP A O 1
ATOM 589 N N . GLY A 1 75 ? 6.357 4.281 12.728 1.00 77.94 75 GLY A N 1
ATOM 590 C CA . GLY A 1 75 ? 5.791 3.977 11.417 1.00 77.94 75 GLY A CA 1
ATOM 591 C C . GLY A 1 75 ? 6.840 3.823 10.309 1.00 77.94 75 GLY A C 1
ATOM 592 O O . GLY A 1 75 ? 7.341 4.800 9.746 1.00 77.94 75 GLY A O 1
ATOM 593 N N . ASN A 1 76 ? 7.124 2.581 9.936 1.00 88.75 76 ASN A N 1
ATOM 594 C CA . ASN A 1 76 ? 8.015 2.185 8.868 1.00 88.75 76 ASN A CA 1
ATOM 595 C C . ASN A 1 76 ? 7.198 1.684 7.680 1.00 88.75 76 ASN A C 1
ATOM 597 O O . ASN A 1 76 ? 6.940 0.491 7.522 1.00 88.75 76 ASN A O 1
ATOM 601 N N . TRP A 1 77 ? 6.882 2.59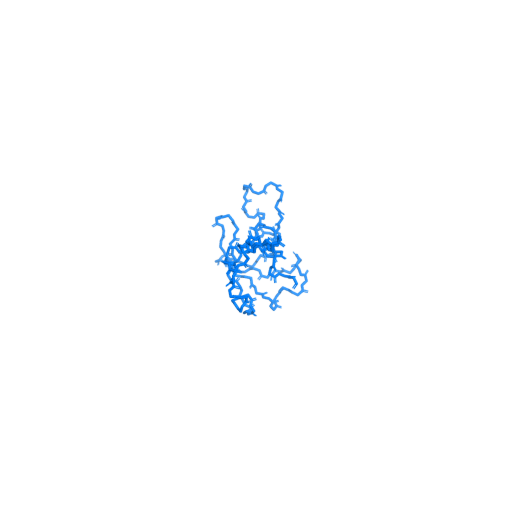9 6.767 1.00 89.69 77 TRP A N 1
ATOM 602 C CA . TRP A 1 77 ? 6.083 2.327 5.569 1.00 89.69 77 TRP A CA 1
ATOM 603 C C . TRP A 1 77 ? 6.530 1.130 4.725 1.00 89.69 77 TRP A C 1
ATOM 605 O O . TRP A 1 77 ? 5.713 0.534 4.032 1.00 89.69 77 TRP A O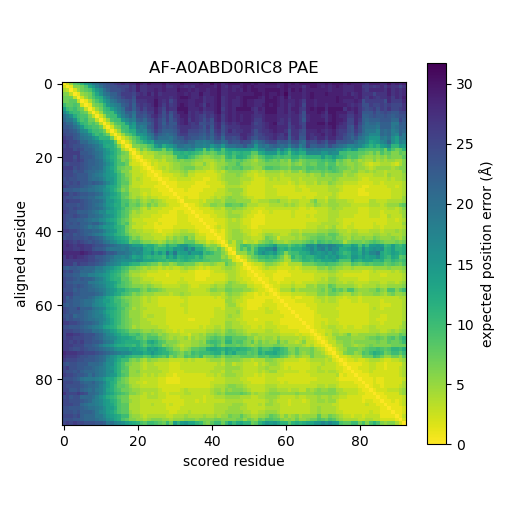 1
ATOM 615 N N . LYS A 1 78 ? 7.806 0.733 4.774 1.00 89.62 78 LYS A N 1
ATOM 616 C CA . LYS A 1 78 ? 8.273 -0.454 4.046 1.00 89.62 78 LYS A CA 1
ATOM 617 C C . LYS A 1 78 ? 7.824 -1.761 4.701 1.00 89.62 78 LYS A C 1
ATOM 619 O O . LYS A 1 78 ? 7.699 -2.759 3.999 1.00 89.62 78 LYS A O 1
ATOM 624 N N . LYS A 1 79 ? 7.663 -1.777 6.025 1.00 90.38 79 LYS A N 1
ATOM 625 C CA . LYS A 1 79 ? 7.287 -2.959 6.814 1.00 90.38 79 LYS A CA 1
ATOM 626 C C . LYS A 1 79 ? 5.805 -2.965 7.174 1.00 90.38 79 LYS A C 1
ATOM 628 O O . LYS A 1 79 ? 5.194 -4.022 7.117 1.00 90.38 79 LYS A O 1
ATOM 633 N N . ASP A 1 80 ? 5.250 -1.804 7.497 1.00 91.25 80 ASP A N 1
ATOM 634 C CA . ASP A 1 80 ? 3.876 -1.691 7.993 1.00 91.25 80 ASP A CA 1
ATOM 635 C C . ASP A 1 80 ? 2.837 -1.694 6.875 1.00 91.25 80 ASP A C 1
ATOM 637 O O . ASP A 1 80 ? 1.668 -1.989 7.114 1.00 91.25 80 ASP A O 1
ATOM 641 N N . ILE A 1 81 ? 3.253 -1.370 5.647 1.00 91.94 81 ILE A N 1
ATOM 642 C CA . ILE A 1 81 ? 2.389 -1.485 4.478 1.00 91.94 81 ILE A CA 1
ATOM 643 C C . ILE A 1 81 ? 2.559 -2.878 3.882 1.00 91.94 81 ILE A C 1
ATOM 645 O O . ILE A 1 81 ? 3.648 -3.268 3.444 1.00 91.94 81 ILE A O 1
ATOM 649 N N . LEU A 1 82 ? 1.448 -3.598 3.843 1.00 92.00 82 LEU A N 1
ATOM 650 C CA . LEU A 1 82 ? 1.319 -4.954 3.340 1.00 92.00 82 LEU A CA 1
ATOM 651 C C . LEU A 1 82 ? 0.540 -4.936 2.025 1.00 92.00 82 LEU A C 1
ATOM 653 O O . LEU A 1 82 ? -0.360 -4.130 1.834 1.00 92.00 82 LEU A O 1
ATOM 657 N N . CYS A 1 83 ? 0.865 -5.841 1.117 1.00 91.06 83 CYS A N 1
ATOM 658 C CA . CYS A 1 83 ? 0.116 -6.111 -0.102 1.00 91.06 83 CYS A CA 1
ATOM 659 C C . CYS A 1 83 ? 0.047 -7.629 -0.246 1.00 91.06 83 CYS A C 1
ATOM 661 O O . CYS A 1 83 ? 1.078 -8.300 -0.214 1.00 91.06 83 CYS A O 1
ATOM 663 N N . HIS A 1 84 ? -1.169 -8.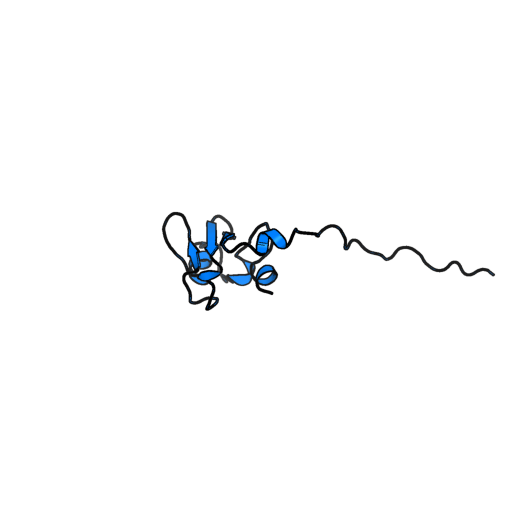179 -0.301 1.00 87.44 84 HIS A N 1
ATOM 664 C CA . HIS A 1 84 ? -1.407 -9.629 -0.273 1.00 87.44 84 HIS A CA 1
ATOM 665 C C . HIS A 1 84 ? -0.630 -10.363 0.844 1.00 87.44 84 HIS A C 1
ATOM 667 O O . HIS A 1 84 ? -0.087 -11.442 0.636 1.00 87.44 84 HIS A O 1
ATOM 673 N N . GLY A 1 85 ? -0.518 -9.750 2.028 1.00 86.75 85 GLY A N 1
ATOM 674 C CA . GLY A 1 85 ? 0.205 -10.323 3.172 1.00 86.75 85 GLY A CA 1
ATOM 675 C C . GLY A 1 85 ? 1.735 -10.213 3.116 1.00 86.75 85 GLY A C 1
ATOM 676 O O . GLY A 1 85 ? 2.397 -10.564 4.089 1.00 86.75 85 GLY A O 1
ATOM 677 N N . LYS A 1 86 ? 2.324 -9.681 2.035 1.00 89.44 86 LYS A N 1
ATOM 678 C CA . LYS A 1 86 ? 3.769 -9.416 1.935 1.00 89.44 86 LYS A CA 1
ATOM 679 C C . LYS A 1 86 ? 4.052 -7.924 2.131 1.00 89.44 86 LYS A C 1
ATOM 681 O O . LYS A 1 86 ? 3.306 -7.064 1.672 1.00 89.44 86 LYS A O 1
ATOM 686 N N . THR A 1 87 ? 5.138 -7.596 2.824 1.00 90.75 87 THR A N 1
ATOM 687 C CA . THR A 1 87 ? 5.517 -6.193 3.083 1.00 90.75 87 THR A CA 1
ATOM 688 C C . THR A 1 87 ? 5.979 -5.487 1.808 1.00 90.75 87 THR A C 1
ATOM 690 O O . THR A 1 87 ? 6.573 -6.114 0.928 1.00 90.75 87 THR A O 1
ATOM 693 N N . LEU A 1 88 ? 5.807 -4.165 1.715 1.00 87.69 88 LEU A N 1
ATOM 694 C CA . LEU A 1 88 ? 6.363 -3.398 0.592 1.00 87.69 88 LEU A CA 1
ATOM 695 C C . LEU A 1 88 ? 7.880 -3.584 0.452 1.00 87.69 88 LEU A C 1
ATOM 697 O O . LEU A 1 88 ? 8.383 -3.603 -0.665 1.00 87.69 88 LEU A O 1
ATOM 701 N N . LYS A 1 89 ? 8.621 -3.785 1.549 1.00 87.25 89 LYS A N 1
ATOM 702 C CA . LYS A 1 89 ? 10.056 -4.114 1.509 1.00 87.25 89 LYS A CA 1
ATOM 703 C C . LYS A 1 89 ? 10.342 -5.366 0.675 1.00 8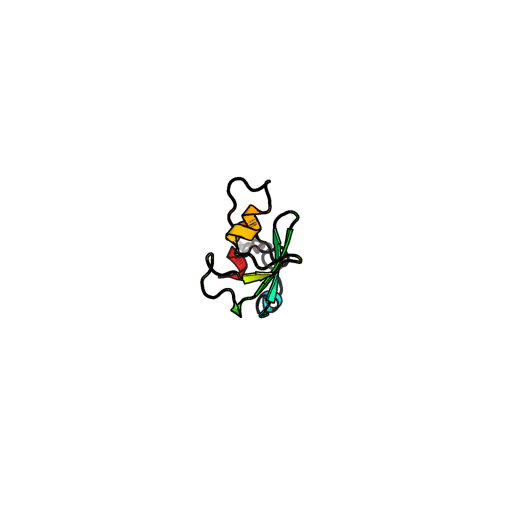7.25 89 LYS A C 1
ATOM 705 O O . LYS A 1 89 ? 11.370 -5.415 0.010 1.00 87.25 89 LYS A O 1
ATOM 710 N N . PHE A 1 90 ? 9.474 -6.372 0.756 1.00 86.25 90 PHE A N 1
ATOM 711 C CA . PHE A 1 90 ? 9.609 -7.615 0.001 1.00 86.25 90 PHE A CA 1
ATOM 712 C C . PHE A 1 90 ? 9.290 -7.406 -1.483 1.00 86.25 90 PHE A C 1
ATOM 714 O O . PHE A 1 90 ? 9.970 -7.950 -2.342 1.00 86.25 90 PHE A O 1
ATOM 721 N N . ILE A 1 91 ? 8.283 -6.584 -1.770 1.0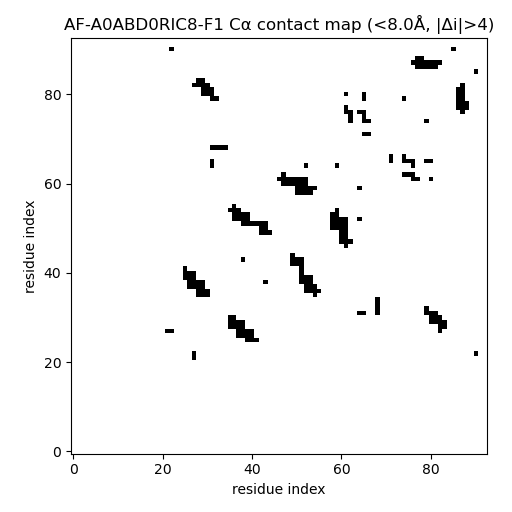0 84.69 91 ILE A N 1
ATOM 722 C CA . ILE A 1 91 ? 7.755 -6.380 -3.124 1.00 84.69 91 ILE A CA 1
ATOM 723 C C . ILE A 1 91 ? 8.602 -5.395 -3.945 1.00 84.69 91 ILE A C 1
ATOM 725 O O . ILE A 1 91 ? 8.668 -5.496 -5.164 1.00 84.69 91 ILE A O 1
ATOM 729 N N . LEU A 1 92 ? 9.248 -4.431 -3.287 1.00 78.06 92 LEU A N 1
ATOM 730 C CA . LEU A 1 92 ? 10.082 -3.394 -3.909 1.00 78.06 92 LEU A CA 1
ATOM 731 C C . LEU A 1 92 ? 11.550 -3.820 -4.100 1.00 78.06 92 LEU A C 1
ATOM 733 O O . LEU A 1 92 ? 12.425 -2.953 -4.147 1.00 78.06 92 LEU A O 1
ATOM 737 N N . LYS A 1 93 ? 11.820 -5.128 -4.108 1.00 63.66 93 LYS A N 1
ATOM 738 C CA . LYS A 1 93 ? 13.170 -5.694 -4.173 1.00 63.66 93 LYS A CA 1
ATOM 739 C C . LYS A 1 93 ? 13.772 -5.598 -5.572 1.00 63.66 93 LYS A C 1
ATOM 741 O O . LYS A 1 93 ? 13.006 -5.708 -6.554 1.00 63.66 93 LYS A O 1
#

Sequence (93 aa):
GTEFKGGVEEEEEEEDMADLSVFQTPSLPVTCVSLTGTLYKNRFASGSRGKCIRTEERWFTPEEFVKQEQTLTDGNWKKDILCHGKTLKFILK

Nearest PDB structures (foldseek):
  8j71-assembly1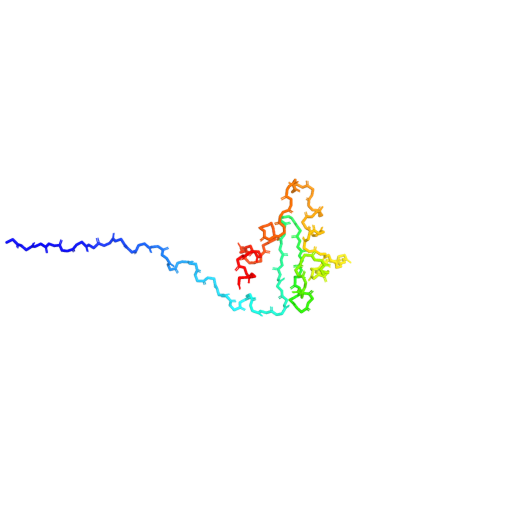_A  TM=9.095E-01  e=9.482E-07  Homo sapiens
  8j71-assembly1_B  TM=9.063E-01  e=1.403E-06  Homo sapiens
  8j70-assembly1_A  TM=9.143E-01  e=1.706E-06  Homo sapiens
  1oqj-assembly2_B  TM=8.831E-01  e=9.319E-06  Homo sapiens
  1ufn-assembly1_A  TM=7.571E-01  e=2.525E-06  Mus musculus

Solvent-accessible surface area (backbone atoms only — not comparable to full-atom values): 5724 Å² total; per-residue (Å²): 136,84,84,81,78,87,81,88,88,78,75,91,75,78,85,74,76,67,68,64,65,68,73,66,50,62,61,38,59,31,35,38,96,89,48,66,35,35,34,29,51,86,42,48,78,61,60,62,79,27,63,20,30,40,38,94,88,50,72,27,23,48,52,55,55,36,61,68,42,81,86,46,87,79,59,45,39,45,66,55,28,25,40,94,87,41,31,42,56,68,73,73,107

Secondary structure (DSSP, 8-state):
-----------S-STT---GGGGGSSEEEEEETTEEEEEETTTTTSTTSS--EE-SS-EE-HHHHHHH-TT-TT--HHHH-EETTEEHHHHT-

Organism: Cirrhinus mrigala (NCBI:txid683832)

InterPro domains:
  IPR000770 SAND domain [PF01342] (23-92)
  IPR000770 SAND domain [PS50864] (15-93)
  IPR000770 SAND domain [SM00258] (26-92)
  IPR010919 SAND-like domain superfamily [G3DSA:3.10.390.10] (10-93)
  IPR010919 SAND-like domain superfamily [SSF63763] (19-92)
  IPR043563 Nuclear body protein Sp110/Sp140/Sp140L-like [PTHR46386] (14-92)

Radius of gyration: 18.82 Å; Cα contacts (8 Å, |Δi|>4): 124; chains: 1; bounding box: 41×64×29 Å

Mean predicted aligned error: 10.43 Å

Foldseek 3Di:
DDDDDDDDDPDDPPPPPPVLVQLVDQWFWKDFPPFTWIFGVVQCPPQQPTQGTDGPPGTDGLQVRQVVDVVCPPRDSQARIDTPNHGVVVSVD